Protein AF-A0A533VKD4-F1 (afdb_monomer_lite)

Sequence (97 aa):
MIVLRNKELAFSILVILVLTIPTLAAYGQNQKVHVVILFKEKLSDKNINLVRLDGGEIKRYYHIINGISVDIEQGKINSLKNDPSVISVDPDLEVKA

Radius of gyration: 21.47 Å; chains: 1; bounding box: 53×38×58 Å

Foldseek 3Di:
DDDDDPVRVVVVVVVVVVVCVVVVVVVLQADWFKKKWAFPDADDPVLVVQCVVQVWDWDDDDPVGSITITTGGPNCLVVSVPDPGTDDIGTDDDDDD

Structure (mmCIF, N/CA/C/O backbone):
data_AF-A0A533VKD4-F1
#
_entry.id   AF-A0A533VKD4-F1
#
loop_
_atom_site.g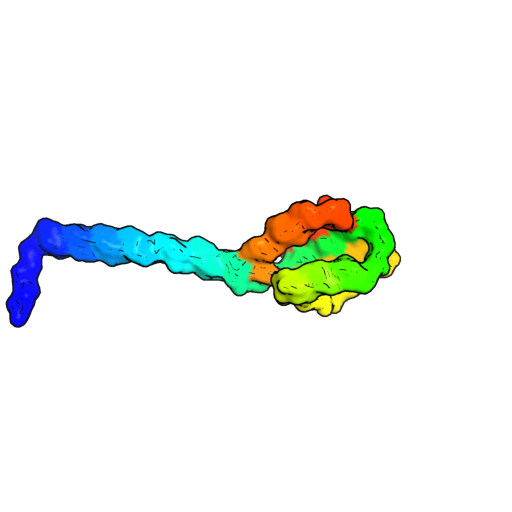roup_PDB
_atom_site.id
_atom_site.type_symbol
_atom_site.label_atom_id
_atom_site.label_alt_id
_atom_site.label_comp_id
_atom_site.label_asym_id
_atom_site.label_entity_id
_atom_site.label_seq_id
_atom_site.pdbx_PDB_ins_code
_atom_site.Cartn_x
_atom_site.Cartn_y
_atom_site.Cartn_z
_atom_site.occupancy
_atom_site.B_iso_or_equiv
_atom_site.auth_seq_id
_atom_site.auth_comp_id
_atom_site.auth_asym_id
_atom_site.auth_atom_id
_atom_site.pdbx_PDB_model_num
ATOM 1 N N . MET A 1 1 ? -30.803 14.028 44.393 1.00 42.59 1 MET A N 1
ATOM 2 C CA . MET A 1 1 ? -31.221 12.690 43.922 1.00 42.59 1 MET A CA 1
ATOM 3 C C . MET A 1 1 ? -32.225 12.895 42.794 1.00 42.59 1 MET A C 1
ATOM 5 O O . MET A 1 1 ? -33.364 13.239 43.069 1.00 42.59 1 MET A O 1
ATOM 9 N N . ILE A 1 2 ? -31.780 12.848 41.534 1.00 56.03 2 ILE A N 1
ATOM 10 C CA . ILE A 1 2 ? -32.653 13.101 40.375 1.00 56.03 2 ILE A CA 1
ATOM 11 C C . ILE A 1 2 ? -33.367 11.787 40.050 1.00 56.03 2 ILE A C 1
ATOM 13 O O . ILE A 1 2 ? -32.735 10.835 39.603 1.00 56.03 2 ILE A O 1
ATOM 17 N N . VAL A 1 3 ? -34.669 11.719 40.320 1.00 56.19 3 VAL A N 1
ATOM 18 C CA . VAL A 1 3 ? -35.513 10.578 39.942 1.00 56.19 3 VAL A CA 1
ATOM 19 C C . VAL A 1 3 ? -36.035 10.851 38.532 1.00 56.19 3 VAL A C 1
ATOM 21 O O . VAL A 1 3 ? -37.025 11.560 38.357 1.00 56.19 3 VAL A O 1
ATOM 24 N N . LEU A 1 4 ? -35.332 10.355 37.510 1.00 58.66 4 LEU A N 1
ATOM 25 C CA . LEU A 1 4 ? -35.792 10.467 36.124 1.00 58.66 4 LEU A CA 1
ATOM 26 C C . LEU A 1 4 ? -36.964 9.504 35.873 1.00 58.66 4 LEU A C 1
ATOM 28 O O . LEU A 1 4 ? -36.907 8.329 36.231 1.00 58.66 4 LEU A O 1
ATOM 32 N N . ARG A 1 5 ? -38.028 9.991 35.221 1.00 76.69 5 ARG A N 1
ATOM 33 C CA . ARG A 1 5 ? -39.128 9.147 34.718 1.00 76.69 5 ARG A CA 1
ATOM 34 C C . ARG A 1 5 ? -38.629 8.263 33.569 1.00 76.69 5 ARG A C 1
ATOM 36 O O . ARG A 1 5 ? -37.774 8.684 32.797 1.00 76.69 5 ARG A O 1
ATOM 43 N N . ASN A 1 6 ? -39.237 7.090 33.374 1.00 70.75 6 ASN A N 1
ATOM 44 C CA . ASN A 1 6 ? -38.838 6.108 32.347 1.00 70.75 6 ASN A CA 1
ATOM 45 C C . ASN A 1 6 ? -38.712 6.695 30.926 1.00 70.75 6 ASN A C 1
ATOM 47 O O . ASN A 1 6 ? -37.879 6.244 30.148 1.00 70.75 6 ASN A O 1
ATOM 51 N N . LYS A 1 7 ? -39.510 7.719 30.596 1.00 71.25 7 LYS A N 1
ATOM 52 C CA . LYS A 1 7 ? -39.484 8.407 29.294 1.00 71.25 7 LYS A CA 1
ATOM 53 C C . LYS A 1 7 ? -38.237 9.292 29.116 1.00 71.25 7 LYS A C 1
ATOM 55 O O . LYS A 1 7 ? -37.648 9.302 28.043 1.00 71.25 7 LYS A O 1
ATOM 60 N N . GLU A 1 8 ? -37.796 9.951 30.187 1.00 77.81 8 GLU A N 1
ATOM 61 C CA . GLU A 1 8 ? -36.579 10.778 30.225 1.00 77.81 8 GLU A CA 1
ATOM 62 C C . GLU A 1 8 ? -35.311 9.909 30.246 1.00 77.81 8 GLU A C 1
ATOM 64 O O . GLU A 1 8 ? -34.299 10.244 29.629 1.00 77.81 8 GLU A O 1
ATOM 69 N N . LEU A 1 9 ? -35.384 8.743 30.904 1.00 76.00 9 LEU A N 1
ATOM 70 C CA . LEU A 1 9 ? -34.341 7.712 30.855 1.00 76.00 9 LEU A CA 1
ATOM 71 C C . LEU A 1 9 ? -34.174 7.159 29.436 1.00 76.00 9 LEU A C 1
ATOM 73 O O . LEU A 1 9 ? -33.053 7.087 28.940 1.00 76.00 9 LEU A O 1
ATOM 77 N N . ALA A 1 10 ? -35.276 6.824 28.761 1.00 80.50 10 ALA A N 1
ATOM 78 C CA . ALA A 1 10 ? -35.239 6.336 27.384 1.00 80.50 10 ALA A CA 1
ATOM 79 C C . ALA A 1 10 ? -34.648 7.376 26.419 1.00 80.50 10 ALA A C 1
ATOM 81 O O . ALA A 1 10 ? -33.824 7.029 25.574 1.00 80.50 10 ALA A O 1
ATOM 82 N N . PHE A 1 11 ? -35.012 8.652 26.579 1.00 84.44 11 PHE A N 1
ATOM 83 C CA . PHE A 1 11 ? -34.459 9.736 25.767 1.00 84.44 11 PHE A CA 1
ATOM 84 C C . PHE A 1 11 ? -32.957 9.928 26.016 1.00 84.44 11 PHE A C 1
ATOM 86 O O . PHE A 1 11 ? -32.180 10.040 25.072 1.00 84.44 11 PHE A O 1
ATOM 93 N N . SER A 1 12 ? -32.530 9.873 27.279 1.00 83.12 12 SER A N 1
ATOM 94 C CA . SER A 1 12 ? -31.114 9.988 27.648 1.00 83.12 12 SER A CA 1
ATOM 95 C C . SER A 1 12 ? -30.274 8.837 27.076 1.00 83.12 12 SER A C 1
ATOM 97 O O . SER A 1 12 ? -29.189 9.072 26.548 1.00 83.12 12 SER A O 1
ATOM 99 N N . ILE A 1 13 ? -30.789 7.602 27.104 1.00 85.19 13 ILE A N 1
ATOM 100 C CA . ILE A 1 13 ? -30.129 6.431 26.500 1.00 85.19 13 ILE A CA 1
ATOM 101 C C . ILE A 1 13 ? -30.031 6.582 24.977 1.00 85.19 13 ILE A C 1
ATOM 103 O O . ILE A 1 13 ? -28.982 6.298 24.404 1.00 85.19 13 ILE A O 1
ATOM 107 N N . LEU A 1 14 ? -31.089 7.070 24.322 1.00 86.19 14 LEU A N 1
ATOM 108 C CA . LEU A 1 14 ? -31.094 7.296 22.875 1.00 86.19 14 LEU A CA 1
ATOM 109 C C . LEU A 1 14 ? -30.059 8.352 22.460 1.00 86.19 14 LEU A C 1
ATOM 111 O O . LEU A 1 14 ? -29.336 8.149 21.487 1.00 86.19 14 LEU A O 1
ATOM 115 N N . VAL A 1 15 ? -29.942 9.448 23.214 1.00 86.50 15 VAL A N 1
ATOM 116 C CA . VAL A 1 15 ? -28.948 10.503 22.952 1.00 86.50 15 VAL A CA 1
ATOM 117 C C . VAL A 1 15 ? -27.524 9.969 23.110 1.00 86.50 15 VAL A C 1
ATOM 119 O O . VAL A 1 15 ? -26.687 10.210 22.242 1.00 86.50 15 VAL A O 1
ATOM 122 N N . ILE A 1 16 ? -27.249 9.195 24.166 1.00 83.19 16 ILE A N 1
ATOM 123 C CA . ILE A 1 16 ? -25.934 8.563 24.363 1.00 83.19 16 ILE A CA 1
ATOM 124 C C . ILE A 1 16 ? -25.621 7.611 23.203 1.00 83.19 16 ILE A C 1
ATOM 126 O O . ILE A 1 16 ? -24.518 7.651 22.661 1.00 83.19 16 ILE A O 1
ATOM 130 N N . LEU A 1 17 ? -26.595 6.807 22.768 1.00 82.75 17 LEU A N 1
ATOM 131 C CA . LEU A 1 17 ? -26.410 5.867 21.665 1.00 82.75 17 LEU A CA 1
ATOM 132 C C . LEU A 1 17 ? -26.041 6.590 20.361 1.00 82.75 17 LEU A C 1
ATOM 134 O O . LEU A 1 17 ? -25.064 6.214 19.717 1.00 82.75 17 LEU A O 1
ATOM 138 N N . VAL A 1 18 ? -26.754 7.666 20.007 1.00 81.50 18 VAL A N 1
ATOM 139 C CA . VAL A 1 18 ? -26.492 8.450 18.784 1.00 81.50 18 VAL A CA 1
ATOM 140 C C . VAL A 1 18 ? -25.107 9.105 18.809 1.00 81.50 18 VAL A C 1
ATOM 142 O O . VAL A 1 18 ? -24.421 9.132 17.787 1.00 81.50 18 VAL A O 1
ATOM 145 N N . LEU A 1 19 ? -24.652 9.573 19.973 1.00 77.50 19 LEU A N 1
ATOM 146 C CA . LEU A 1 19 ? -23.332 10.195 20.122 1.00 77.50 19 LEU A CA 1
ATOM 147 C C . LEU A 1 19 ? -22.165 9.199 20.004 1.00 77.50 19 LEU A C 1
ATOM 149 O O . LEU A 1 19 ? -21.049 9.614 19.698 1.00 77.50 19 LEU A O 1
ATOM 153 N N . THR A 1 20 ? -22.397 7.898 20.205 1.00 69.94 20 THR A N 1
ATOM 154 C CA . THR A 1 20 ? -21.343 6.862 20.110 1.00 69.94 20 THR A CA 1
ATOM 155 C C . THR A 1 20 ? -21.118 6.300 18.703 1.00 69.94 20 THR A C 1
ATOM 157 O O . THR A 1 20 ? -20.102 5.660 18.457 1.00 69.94 20 THR A O 1
ATOM 160 N N . ILE A 1 21 ? -22.013 6.558 17.747 1.00 70.56 21 ILE A N 1
ATOM 161 C CA . ILE A 1 21 ? -21.889 6.061 16.366 1.00 70.56 21 ILE A CA 1
ATOM 162 C C . ILE A 1 21 ? -20.627 6.586 15.637 1.00 70.56 21 ILE A C 1
ATOM 164 O O . ILE A 1 21 ? -19.931 5.778 15.016 1.00 70.56 21 ILE A O 1
ATOM 168 N N . PRO A 1 22 ? -20.267 7.890 15.689 1.00 67.38 22 PRO A N 1
ATOM 169 C CA . PRO A 1 22 ? -19.135 8.405 14.911 1.00 67.38 22 PRO A CA 1
ATOM 170 C C . PRO A 1 22 ? -17.759 7.909 15.385 1.00 67.38 22 PRO A C 1
ATOM 172 O O . PRO A 1 22 ? -16.812 7.916 14.599 1.00 67.38 22 PRO A O 1
ATOM 175 N N . THR A 1 23 ? -17.617 7.443 16.631 1.00 62.56 23 THR A N 1
ATOM 176 C CA . THR A 1 23 ? -16.317 6.975 17.153 1.00 62.56 23 THR A CA 1
ATOM 177 C C . THR A 1 23 ? -15.913 5.612 16.587 1.00 62.56 23 THR A C 1
ATOM 179 O O . THR A 1 23 ? -14.724 5.355 16.392 1.00 62.56 23 THR A O 1
ATOM 182 N N . LEU A 1 24 ? -16.884 4.761 16.241 1.00 61.38 24 LEU A N 1
ATOM 183 C CA . LEU A 1 24 ? -16.645 3.441 15.647 1.00 61.38 24 LEU A CA 1
ATOM 184 C C . LEU A 1 24 ? -16.041 3.536 14.238 1.00 61.38 24 LEU A C 1
ATOM 186 O O . LEU A 1 24 ? -15.118 2.792 13.911 1.00 61.38 24 LEU A O 1
ATOM 190 N N . ALA A 1 25 ? -16.511 4.485 13.423 1.00 62.06 25 ALA A N 1
ATOM 191 C CA . ALA A 1 25 ? -15.994 4.696 12.070 1.00 62.06 25 ALA A CA 1
ATOM 192 C C . ALA A 1 25 ? -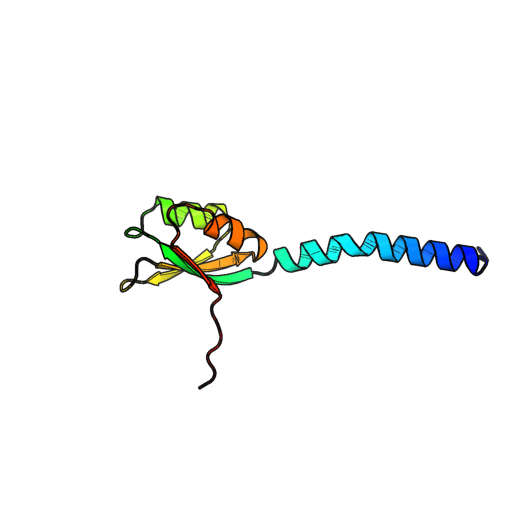14.536 5.187 12.071 1.00 62.06 25 ALA A C 1
ATOM 194 O O . ALA A 1 25 ? -13.747 4.781 11.222 1.00 62.06 25 ALA A O 1
ATOM 195 N N . ALA A 1 26 ? -14.160 6.020 13.046 1.00 63.81 26 ALA A N 1
ATOM 196 C CA . ALA A 1 26 ? -12.792 6.515 13.182 1.00 63.81 26 ALA A CA 1
ATOM 197 C C . ALA A 1 26 ? -11.810 5.426 13.650 1.00 63.81 26 ALA A C 1
ATOM 199 O O . ALA A 1 26 ? -10.659 5.407 13.218 1.00 63.81 26 ALA A O 1
ATOM 200 N N . TYR A 1 27 ? -12.258 4.493 14.497 1.00 62.28 27 TYR A N 1
ATOM 201 C CA . TYR A 1 27 ? -11.392 3.445 15.042 1.00 62.28 27 TYR A CA 1
ATOM 202 C C . TYR A 1 27 ? -10.904 2.460 13.969 1.00 62.28 27 TYR A C 1
ATOM 204 O O . TYR A 1 27 ? -9.726 2.109 13.946 1.00 62.28 27 TYR A O 1
ATOM 212 N N . GLY A 1 28 ? -11.775 2.064 13.034 1.00 61.84 28 GLY A N 1
ATOM 213 C CA . GLY A 1 28 ? -11.399 1.159 11.940 1.00 61.84 28 GLY A CA 1
ATOM 214 C C . GLY A 1 28 ? -10.395 1.764 10.950 1.00 61.84 28 GLY A C 1
ATOM 215 O O . GLY A 1 28 ? -9.658 1.039 10.298 1.00 61.84 28 GLY A O 1
ATOM 216 N N . GLN A 1 29 ? -10.320 3.093 10.850 1.00 66.94 29 GLN A N 1
ATOM 217 C CA . GLN A 1 29 ? -9.429 3.769 9.900 1.00 66.94 29 GLN A CA 1
ATOM 218 C C . GLN A 1 29 ? -7.971 3.836 10.377 1.00 66.94 29 GLN A C 1
ATOM 220 O O . GLN A 1 29 ? -7.079 3.944 9.540 1.00 66.94 29 GLN A O 1
ATOM 225 N N . ASN A 1 30 ? -7.731 3.744 11.690 1.00 72.19 30 ASN A N 1
ATOM 226 C CA . ASN A 1 30 ? -6.406 3.899 12.307 1.00 72.19 30 ASN A CA 1
ATOM 227 C C . ASN A 1 30 ? -5.674 2.556 12.514 1.00 72.19 30 ASN A C 1
ATOM 229 O O . ASN A 1 30 ? -4.595 2.484 13.098 1.00 72.19 30 ASN A O 1
ATOM 233 N N . GLN A 1 31 ? -6.258 1.447 12.061 1.00 82.50 31 GLN A N 1
ATOM 234 C CA . GLN A 1 31 ? -5.569 0.164 12.094 1.00 82.50 31 GLN A CA 1
ATOM 235 C C . GLN A 1 31 ? -4.534 0.114 10.970 1.00 82.50 31 GLN 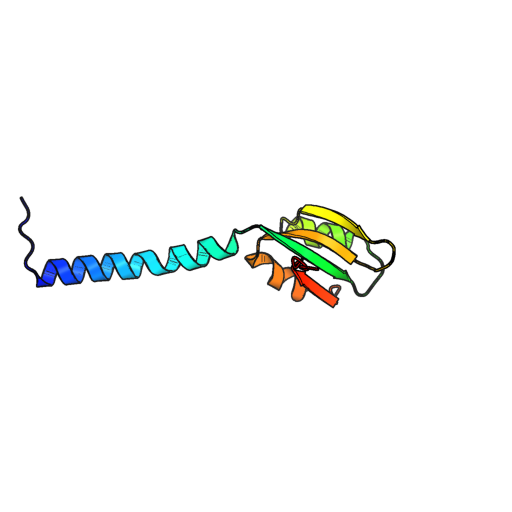A C 1
ATOM 237 O O . GLN A 1 31 ? -4.869 0.290 9.795 1.00 82.50 31 GLN A O 1
ATOM 242 N N . LYS A 1 32 ? -3.269 -0.121 11.335 1.00 87.81 32 LYS A N 1
ATOM 243 C CA . LYS A 1 32 ? -2.214 -0.404 10.362 1.00 87.81 32 LYS A CA 1
ATOM 244 C C . LYS A 1 32 ? -2.404 -1.808 9.809 1.00 87.81 32 LYS A C 1
ATOM 246 O O . LYS A 1 32 ? -2.531 -2.764 10.571 1.00 87.81 32 LYS A O 1
ATOM 251 N N . VAL A 1 33 ? -2.390 -1.918 8.490 1.00 90.12 33 VAL A N 1
ATOM 252 C CA . VAL A 1 33 ? -2.462 -3.185 7.770 1.00 90.12 33 VAL A CA 1
ATOM 253 C C . VAL A 1 33 ? -1.261 -3.320 6.846 1.00 90.12 33 VAL A C 1
ATOM 255 O O . VAL A 1 33 ? -0.759 -2.327 6.314 1.00 90.12 33 VAL A O 1
ATOM 258 N N . HIS A 1 34 ? -0.802 -4.557 6.671 1.00 93.31 34 HIS A N 1
ATOM 259 C CA . HIS A 1 34 ? 0.268 -4.871 5.738 1.00 93.31 34 HIS A CA 1
ATOM 260 C C . HIS A 1 34 ? -0.305 -4.968 4.326 1.00 93.31 34 HIS A C 1
ATOM 262 O O . HIS A 1 34 ? -1.269 -5.701 4.095 1.00 93.31 34 HIS A O 1
ATOM 268 N N . VAL A 1 35 ? 0.264 -4.222 3.383 1.00 93.25 35 VAL A N 1
ATOM 269 C CA . VAL A 1 35 ? -0.164 -4.216 1.981 1.00 93.25 35 VAL A CA 1
ATOM 270 C C . VAL A 1 35 ? 1.030 -4.343 1.050 1.00 93.25 35 VAL A C 1
ATOM 272 O O . VAL A 1 35 ? 2.127 -3.864 1.339 1.00 93.25 35 VAL A O 1
ATOM 275 N N . VAL A 1 36 ? 0.794 -4.938 -0.112 1.00 93.69 36 VAL A N 1
ATOM 276 C CA . VAL A 1 36 ? 1.701 -4.914 -1.254 1.00 93.69 36 VAL A CA 1
ATOM 277 C C . VAL A 1 36 ? 1.155 -3.919 -2.272 1.00 93.69 36 VAL A C 1
ATOM 279 O O . VAL A 1 36 ? -0.008 -3.985 -2.666 1.00 93.69 36 VAL A O 1
ATOM 282 N N . ILE A 1 37 ? 1.995 -2.978 -2.692 1.00 93.75 37 ILE A N 1
ATOM 283 C CA . ILE A 1 37 ? 1.667 -1.962 -3.694 1.00 93.75 37 ILE A CA 1
ATOM 284 C C . ILE A 1 37 ? 2.430 -2.296 -4.967 1.00 93.75 37 ILE A C 1
ATOM 286 O O . ILE A 1 37 ? 3.658 -2.404 -4.934 1.00 93.75 37 ILE A O 1
ATOM 290 N N . LEU A 1 38 ? 1.715 -2.426 -6.083 1.00 94.31 38 LEU A N 1
ATOM 291 C CA . LEU A 1 38 ? 2.300 -2.576 -7.413 1.00 94.31 38 LEU A CA 1
ATOM 292 C C . LEU A 1 38 ? 2.202 -1.254 -8.176 1.00 94.31 38 LEU A C 1
ATOM 294 O O . LEU A 1 38 ? 1.146 -0.624 -8.212 1.00 94.31 38 LEU A O 1
ATOM 298 N N . PHE A 1 39 ? 3.288 -0.863 -8.836 1.00 94.44 39 PHE A N 1
ATOM 299 C CA . PHE A 1 39 ? 3.390 0.348 -9.645 1.00 94.44 39 PHE A CA 1
ATOM 300 C C . PHE A 1 39 ? 3.477 0.026 -11.137 1.00 94.44 39 PHE A C 1
ATOM 302 O O . PHE A 1 39 ? 3.999 -1.014 -11.545 1.00 94.44 39 PHE A O 1
ATOM 309 N N . LYS A 1 40 ? 2.979 0.956 -11.961 1.00 92.69 40 LYS A N 1
ATOM 310 C CA . LYS A 1 40 ? 2.998 0.858 -13.431 1.00 92.69 40 LYS A CA 1
ATOM 311 C C . LYS A 1 40 ? 4.410 0.846 -13.989 1.00 92.69 40 LYS A C 1
ATOM 313 O O . LYS A 1 40 ? 4.723 0.074 -14.889 1.00 92.69 40 LYS A O 1
ATOM 318 N N . GLU A 1 41 ? 5.251 1.703 -13.436 1.00 91.38 41 GLU A N 1
ATOM 319 C CA . GLU A 1 41 ? 6.629 1.882 -13.866 1.00 91.38 41 GLU A CA 1
ATOM 320 C C . GLU A 1 41 ? 7.600 1.367 -12.809 1.00 91.38 41 GLU A C 1
ATOM 322 O O . GLU A 1 41 ? 7.218 1.011 -11.692 1.00 91.38 41 GLU A O 1
ATOM 327 N N . LYS A 1 42 ? 8.881 1.325 -13.178 1.00 90.12 42 LYS A N 1
ATOM 328 C CA . LYS A 1 42 ? 9.949 0.976 -12.249 1.00 90.12 42 LYS A CA 1
ATOM 329 C C . LYS A 1 42 ? 9.910 1.916 -11.046 1.00 90.12 42 LYS A C 1
ATOM 331 O O . LYS A 1 42 ? 9.731 3.123 -11.196 1.00 90.12 42 LYS A O 1
ATOM 336 N N . LEU A 1 43 ? 10.116 1.343 -9.863 1.00 90.12 43 LEU A N 1
ATOM 337 C CA . LEU A 1 43 ? 10.076 2.083 -8.612 1.00 90.12 43 LEU A CA 1
ATOM 338 C C . LEU A 1 43 ? 11.025 3.292 -8.650 1.00 90.12 43 LEU A C 1
ATOM 340 O O . LEU A 1 43 ? 12.209 3.153 -8.963 1.00 90.12 43 LEU A O 1
ATOM 344 N N . SER A 1 44 ? 10.488 4.459 -8.305 1.00 90.75 44 SER A N 1
ATOM 345 C CA . SER A 1 44 ? 11.210 5.729 -8.230 1.00 90.75 44 SER A CA 1
ATOM 346 C C . SER A 1 44 ? 11.042 6.382 -6.857 1.00 90.75 44 SER A C 1
ATOM 348 O O . SER A 1 44 ? 10.122 6.050 -6.102 1.00 90.75 44 SER A O 1
ATOM 350 N N . ASP A 1 45 ? 11.880 7.374 -6.551 1.00 91.50 45 ASP A N 1
ATOM 351 C CA . ASP A 1 45 ? 11.784 8.146 -5.303 1.00 91.50 45 ASP A CA 1
ATOM 352 C C . ASP A 1 45 ? 10.418 8.829 -5.136 1.00 91.50 45 ASP A C 1
ATOM 354 O O . ASP A 1 45 ? 9.928 8.987 -4.017 1.00 91.50 45 ASP A O 1
ATOM 358 N N . LYS A 1 46 ? 9.747 9.170 -6.245 1.00 91.19 46 LYS A N 1
ATOM 359 C CA . LYS A 1 46 ? 8.381 9.710 -6.229 1.00 91.19 46 LYS A CA 1
ATOM 360 C C . LYS A 1 46 ? 7.394 8.719 -5.606 1.00 91.19 46 LYS A C 1
ATOM 362 O O . LYS A 1 46 ? 6.568 9.121 -4.791 1.00 91.19 46 LYS A O 1
ATOM 367 N N . ASN A 1 47 ? 7.490 7.437 -5.961 1.00 90.19 47 ASN A N 1
ATOM 368 C CA . ASN A 1 47 ? 6.604 6.393 -5.438 1.00 90.19 47 ASN A CA 1
ATOM 369 C C . ASN A 1 47 ? 6.845 6.163 -3.941 1.00 90.19 47 ASN A C 1
ATOM 371 O O . ASN A 1 47 ? 5.903 6.041 -3.164 1.00 90.19 47 ASN A O 1
ATOM 375 N N . ILE A 1 48 ? 8.114 6.161 -3.531 1.00 91.50 48 ILE A N 1
ATOM 376 C CA . ILE A 1 48 ? 8.515 6.025 -2.126 1.00 91.50 48 ILE A CA 1
ATOM 377 C C . ILE A 1 48 ? 7.972 7.195 -1.298 1.00 91.50 48 ILE A C 1
ATOM 379 O O . ILE A 1 48 ? 7.427 6.995 -0.212 1.00 91.50 48 ILE A O 1
ATOM 383 N N . ASN A 1 49 ? 8.088 8.418 -1.818 1.00 93.00 49 ASN A N 1
ATOM 384 C CA . ASN A 1 49 ? 7.593 9.612 -1.140 1.00 93.00 49 ASN A CA 1
ATOM 385 C C . ASN A 1 49 ? 6.068 9.626 -1.024 1.00 93.00 49 ASN A C 1
ATOM 387 O O . ASN A 1 49 ? 5.565 9.992 0.032 1.00 93.00 49 ASN A O 1
ATOM 391 N N . LEU A 1 50 ? 5.343 9.180 -2.052 1.00 91.12 50 LEU A N 1
ATOM 392 C CA . LEU A 1 50 ? 3.885 9.044 -2.006 1.00 91.12 50 LEU A CA 1
ATOM 393 C C . LEU A 1 50 ? 3.438 8.157 -0.837 1.00 91.12 50 LEU A C 1
ATOM 395 O O . LEU A 1 50 ? 2.590 8.556 -0.044 1.00 91.12 50 LEU A O 1
ATOM 399 N N . VAL A 1 51 ? 4.075 6.999 -0.672 1.00 92.12 51 VAL A N 1
ATOM 400 C CA . VAL A 1 51 ? 3.766 6.093 0.440 1.00 92.12 51 VAL A CA 1
ATOM 401 C C . VAL A 1 51 ? 4.091 6.713 1.798 1.00 92.12 51 VAL A C 1
ATOM 403 O O . VAL A 1 51 ? 3.298 6.600 2.730 1.00 92.12 51 VAL A O 1
ATOM 406 N N . ARG A 1 52 ? 5.232 7.399 1.920 1.00 92.44 52 ARG A N 1
ATOM 407 C CA . ARG A 1 52 ? 5.630 8.052 3.178 1.00 92.44 52 ARG A CA 1
ATOM 408 C C . ARG A 1 52 ? 4.721 9.219 3.560 1.00 92.44 52 ARG A C 1
ATOM 410 O O . ARG A 1 52 ? 4.473 9.410 4.746 1.00 92.44 52 ARG A O 1
ATOM 417 N N . LEU A 1 53 ? 4.232 9.990 2.585 1.00 90.75 53 LEU A N 1
ATOM 418 C CA . LEU A 1 53 ? 3.305 11.105 2.817 1.00 90.75 53 LEU A CA 1
ATOM 419 C C . LEU A 1 53 ? 1.982 10.630 3.423 1.00 90.75 53 LEU A C 1
ATOM 421 O O . LEU A 1 53 ? 1.433 11.305 4.290 1.00 90.75 53 LEU A O 1
ATOM 425 N N . ASP A 1 54 ? 1.528 9.441 3.034 1.00 89.12 54 ASP A N 1
ATOM 426 C CA . ASP A 1 54 ? 0.347 8.798 3.611 1.00 89.12 54 ASP A CA 1
ATOM 427 C C . ASP A 1 54 ? 0.655 8.007 4.902 1.00 89.12 54 ASP A C 1
ATOM 429 O O . ASP A 1 54 ? -0.179 7.240 5.381 1.00 89.12 54 ASP A O 1
ATOM 433 N N . GLY A 1 55 ? 1.838 8.204 5.500 1.00 87.81 55 GLY A N 1
ATOM 434 C CA . GLY A 1 55 ? 2.2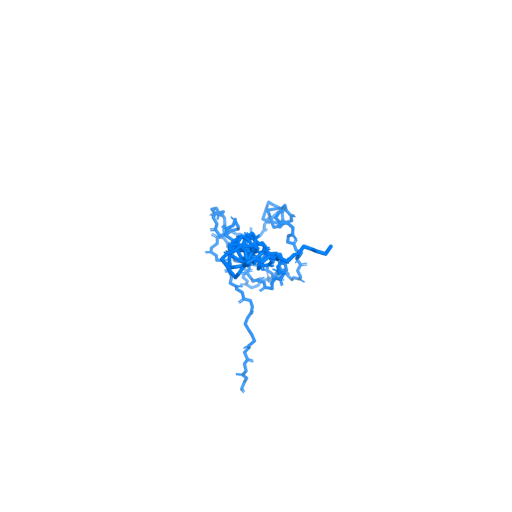38 7.574 6.763 1.00 87.81 55 GLY A CA 1
ATOM 435 C C . GLY A 1 55 ? 2.643 6.103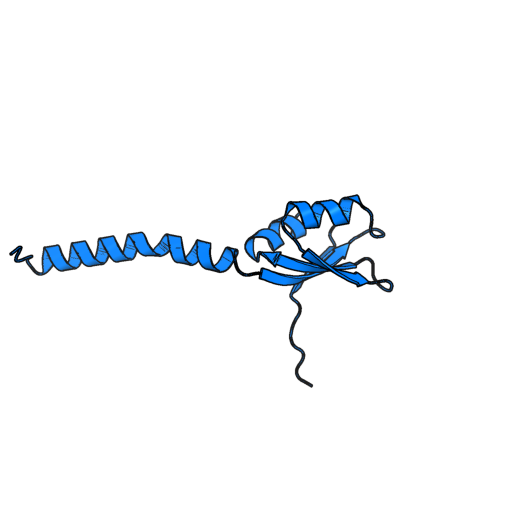 6.635 1.00 87.81 55 GLY A C 1
ATOM 436 O O . GLY A 1 55 ? 2.757 5.408 7.647 1.00 87.81 55 GLY A O 1
ATOM 437 N N . GLY A 1 56 ? 2.857 5.620 5.409 1.00 91.38 56 GLY A N 1
ATOM 438 C CA . GLY A 1 56 ? 3.253 4.247 5.129 1.00 91.38 56 GLY A CA 1
ATOM 439 C C . GLY A 1 56 ? 4.706 3.958 5.511 1.00 91.38 56 GLY A C 1
ATOM 440 O O . GLY A 1 56 ? 5.628 4.703 5.167 1.00 91.38 56 GLY A O 1
ATOM 441 N N . GLU A 1 57 ? 4.923 2.835 6.189 1.00 94.25 57 GLU A N 1
ATOM 442 C CA . GLU A 1 57 ? 6.244 2.331 6.553 1.00 94.25 57 GLU A CA 1
ATOM 443 C C . GLU A 1 57 ? 6.649 1.194 5.612 1.00 94.25 57 GLU A C 1
ATOM 445 O O . GLU A 1 57 ? 6.048 0.122 5.614 1.00 94.25 57 GLU A O 1
ATOM 450 N N . ILE A 1 58 ? 7.681 1.416 4.798 1.00 93.94 58 ILE A N 1
ATOM 451 C CA . ILE A 1 58 ? 8.141 0.427 3.816 1.00 93.94 58 ILE A CA 1
ATOM 452 C C . ILE A 1 58 ? 8.892 -0.697 4.531 1.00 93.94 58 ILE A C 1
ATOM 454 O O . ILE A 1 58 ? 9.930 -0.457 5.148 1.00 93.94 58 ILE A O 1
ATOM 458 N N . LYS A 1 59 ? 8.402 -1.930 4.397 1.00 94.69 59 LYS A N 1
ATOM 459 C CA . LYS A 1 59 ? 9.021 -3.133 4.971 1.00 94.69 59 LYS A CA 1
ATOM 460 C C . LYS A 1 59 ? 9.924 -3.853 3.983 1.00 94.69 59 LYS A C 1
ATOM 462 O O . LYS A 1 59 ? 10.955 -4.396 4.377 1.00 94.69 59 LYS A O 1
ATOM 467 N N . ARG A 1 60 ? 9.554 -3.868 2.699 1.00 92.31 60 ARG A N 1
ATOM 468 C CA . ARG A 1 60 ? 10.308 -4.589 1.668 1.00 92.31 60 ARG A CA 1
ATOM 469 C C . ARG A 1 60 ? 10.186 -3.940 0.295 1.00 92.31 60 ARG A C 1
ATOM 471 O O . ARG A 1 60 ? 9.115 -3.501 -0.107 1.00 92.31 60 ARG A O 1
ATOM 478 N N . TYR A 1 61 ? 11.289 -3.980 -0.447 1.00 93.81 61 TYR A N 1
ATOM 479 C CA . TYR A 1 61 ? 11.337 -3.707 -1.880 1.00 93.81 61 TYR A CA 1
ATOM 480 C C . TYR A 1 61 ? 11.379 -5.034 -2.638 1.00 93.81 61 TYR A C 1
ATOM 482 O O . TYR A 1 61 ? 12.186 -5.905 -2.303 1.00 93.81 61 TYR A O 1
ATOM 490 N N . TYR A 1 62 ? 10.520 -5.210 -3.640 1.00 91.25 62 TYR A N 1
ATOM 491 C CA . TYR A 1 62 ? 10.564 -6.388 -4.501 1.00 91.25 62 TYR A CA 1
ATOM 492 C C . TYR A 1 62 ? 11.413 -6.103 -5.743 1.00 91.25 62 TYR A C 1
ATOM 494 O O . TYR A 1 62 ? 11.335 -5.033 -6.336 1.00 91.25 62 TYR A O 1
ATOM 502 N N . HIS A 1 63 ? 12.236 -7.077 -6.140 1.00 87.81 63 HIS A N 1
ATOM 503 C CA . HIS A 1 63 ? 13.106 -6.962 -7.320 1.00 87.81 63 HIS A CA 1
ATOM 504 C C . HIS A 1 63 ? 12.517 -7.616 -8.577 1.00 87.81 63 HIS A C 1
ATOM 506 O O . HIS A 1 63 ? 12.910 -7.274 -9.686 1.00 87.81 63 HIS A O 1
ATOM 512 N N . ILE A 1 64 ? 11.590 -8.563 -8.401 1.00 89.25 64 ILE A N 1
ATOM 513 C CA . ILE A 1 64 ? 10.947 -9.323 -9.488 1.00 89.25 64 ILE A CA 1
ATOM 514 C C . ILE A 1 64 ? 9.684 -8.646 -10.031 1.00 89.25 64 ILE A C 1
ATOM 516 O O . ILE A 1 64 ? 9.247 -8.946 -11.136 1.00 89.25 64 ILE A O 1
ATOM 520 N N . ILE A 1 65 ? 9.104 -7.739 -9.247 1.00 89.00 65 ILE A N 1
ATOM 521 C CA . ILE A 1 65 ? 7.932 -6.938 -9.596 1.00 89.00 65 ILE A CA 1
ATOM 522 C C . ILE A 1 65 ? 8.224 -5.483 -9.246 1.00 89.00 65 ILE A C 1
ATOM 524 O O . ILE A 1 65 ? 8.992 -5.209 -8.324 1.00 89.00 65 ILE A O 1
ATOM 528 N N . ASN A 1 66 ? 7.576 -4.551 -9.943 1.00 92.75 66 ASN A N 1
ATOM 529 C CA . ASN A 1 66 ? 7.641 -3.125 -9.627 1.00 92.75 66 ASN A CA 1
ATOM 530 C C . ASN A 1 66 ? 6.769 -2.817 -8.404 1.00 92.75 66 ASN A C 1
ATOM 532 O O . ASN A 1 66 ? 5.751 -2.143 -8.516 1.00 92.75 66 ASN A O 1
ATOM 536 N N . GLY A 1 67 ? 7.121 -3.360 -7.242 1.00 92.75 67 GLY A N 1
ATOM 537 C CA . GLY A 1 67 ? 6.288 -3.248 -6.055 1.00 92.75 67 GLY A CA 1
ATOM 538 C C . GLY A 1 67 ? 7.063 -3.185 -4.753 1.00 92.75 67 GLY A C 1
ATOM 539 O O . GLY A 1 67 ? 8.253 -3.503 -4.678 1.00 92.75 67 GLY A O 1
ATOM 540 N N . ILE A 1 68 ? 6.352 -2.778 -3.709 1.00 94.00 68 ILE A N 1
ATOM 541 C CA . ILE A 1 68 ? 6.856 -2.670 -2.338 1.00 94.00 68 ILE A CA 1
ATOM 542 C C . ILE A 1 68 ? 5.816 -3.204 -1.362 1.00 94.00 68 ILE A C 1
ATOM 544 O O . ILE A 1 68 ? 4.620 -3.148 -1.638 1.00 94.00 68 ILE A O 1
ATOM 548 N N . SER A 1 69 ? 6.273 -3.702 -0.219 1.00 93.69 69 SER A N 1
ATOM 549 C CA . SER A 1 69 ? 5.408 -4.059 0.904 1.00 93.69 69 SER A CA 1
ATOM 550 C C . SER A 1 69 ? 5.522 -2.999 2.000 1.00 93.69 69 SER A C 1
ATOM 552 O O . SER A 1 69 ? 6.614 -2.481 2.274 1.00 93.69 69 SER A O 1
ATOM 554 N N . VAL A 1 70 ? 4.377 -2.616 2.558 1.00 94.81 70 VAL A N 1
ATOM 555 C CA . VAL A 1 70 ? 4.207 -1.414 3.378 1.00 94.81 70 VAL A CA 1
ATOM 556 C C . VAL A 1 70 ? 3.196 -1.680 4.485 1.00 94.81 70 VAL A C 1
ATOM 558 O O . VAL A 1 70 ? 2.139 -2.249 4.228 1.00 94.81 70 VAL A O 1
ATOM 561 N N . ASP A 1 71 ? 3.479 -1.193 5.690 1.00 94.50 71 ASP A N 1
ATOM 562 C CA . ASP A 1 71 ? 2.460 -1.030 6.729 1.00 94.50 71 ASP A CA 1
ATOM 563 C C . ASP A 1 71 ? 1.821 0.350 6.598 1.00 94.50 71 ASP A C 1
ATOM 565 O O . ASP A 1 71 ? 2.515 1.365 6.713 1.00 94.50 71 ASP A O 1
ATOM 569 N N . ILE A 1 72 ? 0.508 0.410 6.391 1.00 92.38 72 ILE A N 1
ATOM 570 C CA . ILE A 1 72 ? -0.219 1.677 6.271 1.00 92.38 72 ILE A CA 1
ATOM 571 C C . ILE A 1 72 ? -1.576 1.614 6.969 1.00 92.38 72 ILE A C 1
ATOM 573 O O . ILE A 1 72 ? -2.180 0.551 7.091 1.00 92.38 72 ILE A O 1
ATOM 577 N N . GLU A 1 73 ? -2.062 2.758 7.442 1.00 90.81 73 GLU A N 1
ATOM 578 C CA . GLU A 1 73 ? -3.422 2.893 7.961 1.00 90.81 73 GLU A CA 1
ATOM 579 C C . GLU A 1 73 ? -4.463 2.507 6.903 1.00 90.81 73 GLU A C 1
ATOM 581 O O . GLU A 1 73 ? -4.408 2.955 5.752 1.00 90.81 73 GLU A O 1
ATOM 586 N N . GLN A 1 74 ? -5.458 1.712 7.303 1.00 86.75 74 GLN A N 1
ATOM 587 C CA . GLN A 1 74 ? -6.497 1.221 6.399 1.00 86.75 74 GLN A CA 1
ATOM 588 C C . GLN A 1 74 ? -7.231 2.359 5.673 1.00 86.75 74 GLN A C 1
ATOM 590 O O . GLN A 1 74 ? -7.560 2.230 4.491 1.00 86.75 74 GLN A O 1
ATOM 595 N N . GLY A 1 75 ? -7.430 3.501 6.339 1.00 85.75 75 GLY A N 1
ATOM 596 C CA . GLY A 1 75 ? -8.068 4.672 5.733 1.00 85.75 75 GLY A CA 1
ATOM 597 C C . GLY A 1 75 ? -7.286 5.329 4.595 1.00 85.75 75 GLY A C 1
ATOM 598 O O . GLY A 1 75 ? -7.862 6.052 3.782 1.00 85.75 75 GLY A O 1
ATOM 599 N N . LYS A 1 76 ? -5.983 5.055 4.485 1.00 88.75 76 LYS A N 1
ATOM 600 C CA . LYS A 1 76 ? -5.096 5.633 3.465 1.00 88.75 76 LYS A CA 1
ATOM 601 C C . LYS A 1 76 ? -4.942 4.759 2.225 1.00 88.75 76 LYS A C 1
ATOM 603 O O . LYS A 1 76 ? -4.503 5.246 1.189 1.00 88.75 76 LYS A O 1
ATOM 608 N N . ILE A 1 77 ? -5.393 3.506 2.269 1.00 89.25 77 ILE A N 1
ATOM 609 C CA . ILE A 1 77 ? -5.326 2.586 1.121 1.00 89.25 77 ILE A CA 1
ATOM 610 C C . ILE A 1 77 ? -6.035 3.169 -0.105 1.00 89.25 77 ILE A C 1
ATOM 612 O O . ILE A 1 77 ? -5.526 3.075 -1.219 1.00 89.25 77 ILE A O 1
ATOM 616 N N . ASN A 1 78 ? -7.196 3.799 0.087 1.00 88.31 78 ASN A N 1
ATOM 617 C CA . ASN A 1 78 ? -7.948 4.388 -1.021 1.00 88.31 78 ASN A CA 1
ATOM 618 C C . ASN A 1 78 ? -7.221 5.586 -1.652 1.00 88.31 78 ASN A C 1
ATOM 620 O O . ASN A 1 78 ? -7.329 5.774 -2.858 1.00 88.31 78 ASN A O 1
ATOM 624 N N . SER A 1 79 ? -6.459 6.357 -0.866 1.00 89.12 79 SER A N 1
ATOM 625 C CA . SER A 1 79 ? -5.602 7.438 -1.381 1.00 89.12 79 SER A CA 1
ATOM 626 C C . SER A 1 79 ? -4.567 6.872 -2.354 1.00 89.12 79 SER A C 1
ATOM 628 O O . SER A 1 79 ? -4.497 7.298 -3.505 1.00 89.12 79 SER A O 1
ATOM 630 N N . LEU A 1 80 ? -3.868 5.812 -1.936 1.00 89.62 80 LEU A N 1
ATOM 631 C CA . LEU A 1 80 ? -2.874 5.128 -2.762 1.00 89.62 80 LEU A CA 1
ATOM 632 C C . LEU A 1 80 ? -3.479 4.504 -4.026 1.00 89.62 80 LEU A C 1
ATOM 634 O O . LEU A 1 80 ? -2.901 4.619 -5.101 1.00 89.62 80 LEU A O 1
ATOM 638 N N . LYS A 1 81 ? -4.653 3.868 -3.922 1.00 89.69 81 LYS A N 1
ATOM 639 C CA . LYS A 1 81 ? -5.350 3.267 -5.076 1.00 89.69 81 LYS A CA 1
ATOM 640 C C . LYS A 1 81 ? -5.770 4.293 -6.128 1.00 89.69 81 LYS A C 1
ATOM 642 O O . LYS A 1 81 ? -5.893 3.937 -7.296 1.00 89.69 81 LYS A O 1
ATOM 647 N N . ASN A 1 82 ? -6.003 5.538 -5.720 1.00 91.50 82 ASN A N 1
ATOM 648 C CA . ASN A 1 82 ? -6.390 6.616 -6.624 1.00 91.50 82 ASN A CA 1
ATOM 649 C 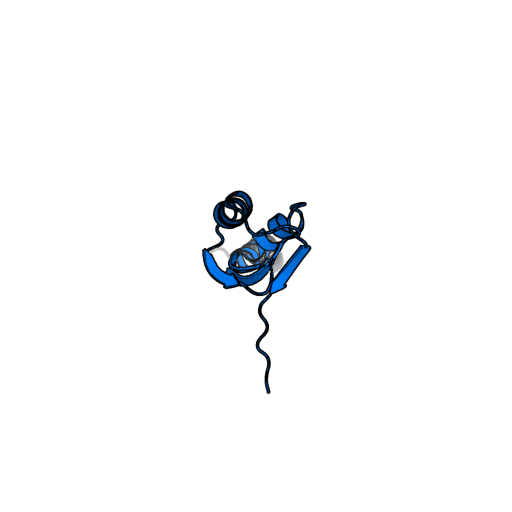C . ASN A 1 82 ? -5.191 7.256 -7.340 1.00 91.50 82 ASN A C 1
ATOM 651 O O . ASN A 1 82 ? -5.398 8.037 -8.271 1.00 91.50 82 ASN A O 1
ATOM 655 N N . ASP A 1 83 ? -3.951 6.956 -6.937 1.00 91.25 83 ASP A N 1
ATOM 656 C CA . ASP A 1 83 ? -2.779 7.510 -7.605 1.00 91.25 83 ASP A CA 1
ATOM 657 C C . ASP A 1 83 ? -2.579 6.870 -8.994 1.00 91.25 83 ASP A C 1
ATOM 659 O O . ASP A 1 83 ? -2.555 5.643 -9.127 1.00 91.25 83 ASP A O 1
ATOM 663 N N . PRO A 1 84 ? -2.379 7.668 -10.059 1.00 91.81 84 PRO A N 1
ATOM 664 C CA . PRO A 1 84 ? -2.269 7.148 -11.417 1.00 91.81 84 PRO A CA 1
ATOM 665 C C . PRO A 1 84 ? -1.033 6.272 -11.658 1.00 91.81 84 PRO A C 1
ATOM 667 O O . PRO A 1 84 ? -1.008 5.569 -12.670 1.00 91.81 84 PRO A O 1
ATOM 670 N N . SER A 1 85 ? -0.013 6.308 -10.795 1.00 92.75 85 SER A N 1
ATOM 671 C CA . SER A 1 85 ? 1.179 5.456 -10.900 1.00 92.75 85 SER A CA 1
ATOM 672 C C . SER A 1 85 ? 0.997 4.071 -10.273 1.00 92.75 85 SER A C 1
ATOM 674 O O . SER A 1 85 ? 1.795 3.174 -10.553 1.00 92.75 85 SER A O 1
ATOM 676 N N . VAL A 1 86 ? -0.054 3.876 -9.474 1.00 93.06 86 VAL A N 1
ATOM 677 C CA . VAL A 1 86 ? -0.370 2.615 -8.797 1.00 93.06 86 VAL A CA 1
ATOM 678 C C . VAL A 1 86 ? -1.227 1.730 -9.712 1.00 93.06 86 VAL A C 1
ATOM 680 O O . VAL A 1 86 ? -2.128 2.201 -10.406 1.00 93.06 86 VAL A O 1
ATOM 683 N N . ILE A 1 87 ? -0.905 0.436 -9.765 1.00 93.88 87 ILE A N 1
ATOM 684 C CA . ILE A 1 87 ? -1.706 -0.605 -10.429 1.00 93.88 87 ILE A CA 1
ATOM 685 C C . ILE A 1 87 ? -2.681 -1.204 -9.422 1.00 93.88 87 ILE A C 1
ATOM 687 O O . ILE A 1 87 ? -3.879 -1.279 -9.683 1.00 93.88 87 ILE A O 1
ATOM 691 N N . SER A 1 88 ? -2.153 -1.660 -8.287 1.00 92.44 88 SER A N 1
ATOM 692 C CA . SER A 1 88 ? -2.936 -2.313 -7.248 1.00 92.44 88 SER A CA 1
ATOM 693 C C . SER A 1 88 ? -2.339 -2.068 -5.868 1.00 92.44 88 SER A C 1
ATOM 695 O O . SER A 1 88 ? -1.149 -1.780 -5.714 1.00 92.44 88 SER A O 1
ATOM 697 N N . VAL A 1 89 ? -3.213 -2.166 -4.869 1.00 93.00 89 VAL A N 1
ATOM 698 C CA . VAL A 1 89 ? -2.858 -2.196 -3.452 1.00 93.00 89 VAL A CA 1
ATOM 699 C C . VAL A 1 89 ? -3.620 -3.360 -2.848 1.00 93.00 89 VAL A C 1
ATOM 701 O O . VAL A 1 89 ? -4.847 -3.283 -2.685 1.00 93.00 89 VAL A O 1
ATOM 704 N N . ASP A 1 90 ? -2.887 -4.423 -2.553 1.00 90.56 90 ASP A N 1
ATOM 705 C CA . ASP A 1 90 ? -3.430 -5.708 -2.142 1.00 90.56 90 ASP A CA 1
ATOM 706 C C . ASP A 1 90 ? -3.003 -5.986 -0.694 1.00 90.56 90 ASP A C 1
ATOM 708 O O . ASP A 1 90 ? -1.807 -5.938 -0.396 1.00 90.56 90 ASP A O 1
ATOM 712 N N . PRO A 1 91 ? -3.946 -6.204 0.241 1.00 86.19 91 PRO A N 1
ATOM 713 C CA . PRO A 1 91 ? -3.600 -6.556 1.611 1.00 86.19 91 PRO A CA 1
ATOM 714 C C . PRO A 1 91 ? -2.898 -7.911 1.640 1.00 86.19 91 PRO A C 1
ATOM 716 O O . PRO A 1 91 ? -3.264 -8.819 0.893 1.00 86.19 91 PRO A O 1
ATOM 719 N N . ASP A 1 92 ? -1.902 -8.043 2.509 1.00 81.06 92 ASP A N 1
ATOM 720 C CA . ASP A 1 92 ? -1.233 -9.321 2.709 1.00 81.06 92 ASP A CA 1
ATOM 721 C C . ASP A 1 92 ? -2.168 -10.278 3.451 1.00 81.06 92 ASP A C 1
ATOM 723 O O . ASP A 1 92 ? -2.771 -9.928 4.471 1.00 81.06 92 ASP A O 1
ATOM 727 N N . LEU A 1 93 ? -2.339 -11.472 2.893 1.00 76.00 93 LEU A N 1
ATOM 728 C CA . LEU A 1 93 ? -3.276 -12.475 3.381 1.00 76.00 93 LEU A CA 1
ATOM 729 C C . LEU A 1 93 ? -2.489 -13.674 3.892 1.00 76.00 93 LEU A C 1
ATOM 731 O O . LEU A 1 93 ? -1.630 -14.217 3.199 1.00 76.00 93 LEU A O 1
ATOM 735 N N . GLU A 1 94 ? -2.830 -14.127 5.094 1.00 77.38 94 GLU A N 1
ATOM 736 C CA . GLU A 1 94 ? -2.284 -15.364 5.636 1.00 77.38 94 GLU A CA 1
ATOM 737 C C . GLU A 1 94 ? -2.760 -16.550 4.782 1.00 77.38 94 GLU A C 1
ATOM 739 O O . GLU A 1 94 ? -3.947 -16.884 4.750 1.00 77.38 94 GLU A O 1
ATOM 744 N N . VAL A 1 95 ? -1.828 -17.194 4.079 1.00 77.50 95 VAL A N 1
ATOM 745 C CA . VAL A 1 95 ? -2.105 -18.424 3.334 1.00 77.50 95 VAL A CA 1
ATOM 746 C C . VAL A 1 95 ? -1.912 -19.605 4.277 1.00 77.50 95 VAL A C 1
ATOM 748 O O . VAL A 1 95 ? -0.794 -19.901 4.696 1.00 77.50 95 VAL A O 1
ATOM 751 N N . LYS A 1 96 ? -3.005 -20.295 4.608 1.00 73.75 96 LYS A N 1
ATOM 752 C CA . LYS A 1 96 ? -2.944 -21.581 5.311 1.00 73.75 96 LYS A CA 1
ATOM 753 C C . LYS A 1 96 ? -2.670 -22.683 4.288 1.00 73.75 96 LYS A C 1
ATOM 755 O O . LYS A 1 96 ? -3.414 -22.796 3.315 1.00 73.75 96 LYS A O 1
ATOM 760 N N . ALA A 1 97 ? -1.579 -23.418 4.497 1.00 68.19 97 ALA A N 1
ATOM 761 C CA . ALA A 1 97 ? -1.160 -24.558 3.681 1.00 68.19 97 ALA A CA 1
ATOM 762 C C . ALA A 1 97 ? -1.978 -25.821 3.983 1.00 68.19 97 ALA A C 1
ATOM 764 O O . ALA A 1 97 ? -2.435 -25.961 5.143 1.00 68.19 97 ALA A O 1
#

Secondary structure (DSSP, 8-state):
-----HHHHHHHHHHHHHHHHHHHHHHHHT-EEEEEEEESSS--HHHHHHHHHTT-EEEEE-SSSSEEEEEEEGGGHHHHHTSTTEEEEEE------

pLDDT: mean 84.1, std 11.35, range [42.59, 94.81]